Protein AF-A0A2D8RLF5-F1 (afdb_monomer_lite)

Structure (mmCIF, N/CA/C/O backbone):
data_AF-A0A2D8RLF5-F1
#
_entry.id   AF-A0A2D8RLF5-F1
#
loop_
_atom_site.group_PDB
_atom_site.id
_atom_site.type_symbol
_atom_site.label_atom_id
_atom_site.label_alt_id
_atom_site.label_comp_id
_atom_site.label_asym_id
_atom_site.label_entity_id
_atom_site.label_seq_id
_atom_site.pdbx_PDB_ins_code
_atom_site.Cartn_x
_atom_site.Cartn_y
_atom_site.Cartn_z
_atom_site.occupancy
_atom_site.B_iso_or_equiv
_atom_site.auth_seq_id
_atom_site.auth_comp_id
_atom_site.auth_asym_id
_atom_site.auth_atom_id
_atom_site.pdbx_PDB_model_num
ATOM 1 N N . MET A 1 1 ? -2.604 -2.069 13.678 1.00 58.62 1 MET A N 1
ATOM 2 C CA . MET A 1 1 ? -2.922 -0.844 12.905 1.00 58.62 1 MET A CA 1
ATOM 3 C C . MET A 1 1 ? -1.710 0.026 12.628 1.00 58.62 1 MET A C 1
ATOM 5 O O . MET A 1 1 ? -1.570 0.425 11.483 1.00 58.62 1 MET A O 1
ATOM 9 N N . GLY A 1 2 ? -0.811 0.266 13.594 1.00 68.25 2 GLY A N 1
ATOM 10 C CA . GLY A 1 2 ? 0.405 1.064 13.355 1.00 68.25 2 GLY A CA 1
ATOM 11 C C . GLY A 1 2 ? 1.224 0.615 12.136 1.00 68.25 2 GLY A C 1
ATOM 12 O O . GLY A 1 2 ? 1.564 1.437 11.299 1.00 68.25 2 GLY A O 1
ATOM 13 N N .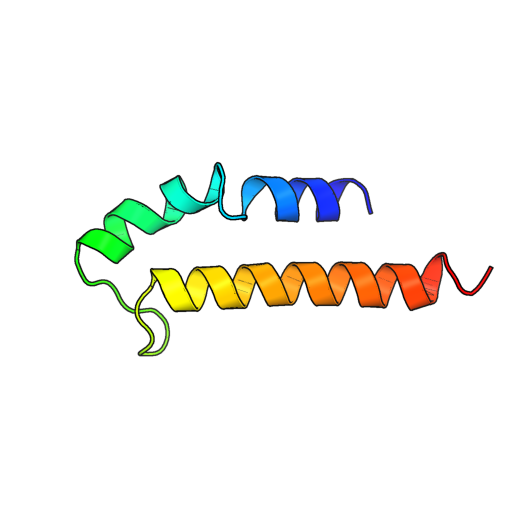 ALA A 1 3 ? 1.425 -0.695 11.953 1.00 69.50 3 ALA A N 1
ATOM 14 C CA . ALA A 1 3 ? 2.121 -1.235 10.778 1.00 69.50 3 ALA A CA 1
ATOM 15 C C . ALA A 1 3 ? 1.427 -0.923 9.434 1.00 69.50 3 ALA A C 1
ATOM 17 O O . ALA A 1 3 ? 2.103 -0.676 8.442 1.00 69.50 3 ALA A O 1
ATOM 18 N N . ALA A 1 4 ? 0.091 -0.890 9.397 1.00 69.75 4 ALA A N 1
ATOM 19 C CA . ALA A 1 4 ? -0.661 -0.573 8.182 1.00 69.75 4 ALA A CA 1
ATOM 20 C C . ALA A 1 4 ? -0.575 0.923 7.840 1.00 69.75 4 ALA A C 1
ATOM 22 O O . ALA A 1 4 ? -0.409 1.277 6.679 1.00 69.75 4 ALA A O 1
ATOM 23 N N . PHE A 1 5 ? -0.597 1.794 8.853 1.00 71.38 5 PHE A N 1
ATOM 24 C CA . PHE A 1 5 ? -0.350 3.227 8.673 1.00 71.38 5 PHE A CA 1
ATOM 25 C C . PHE A 1 5 ? 1.081 3.520 8.214 1.00 71.38 5 PHE A C 1
ATOM 27 O O . PHE A 1 5 ? 1.275 4.356 7.339 1.00 71.38 5 PHE A O 1
ATOM 34 N N . LEU A 1 6 ? 2.079 2.814 8.752 1.00 75.56 6 LEU A N 1
ATOM 35 C CA . LEU A 1 6 ? 3.468 2.940 8.301 1.00 75.56 6 LEU A CA 1
ATOM 36 C C . LEU A 1 6 ? 3.637 2.469 6.851 1.00 75.56 6 LEU A C 1
ATOM 38 O O . LEU A 1 6 ? 4.306 3.138 6.069 1.00 75.56 6 LEU A O 1
ATOM 42 N N . LEU A 1 7 ? 2.984 1.367 6.468 1.00 74.00 7 LEU A N 1
ATOM 43 C CA . LEU A 1 7 ? 2.928 0.921 5.075 1.00 74.00 7 LEU A CA 1
ATOM 44 C C . LEU A 1 7 ? 2.264 1.968 4.174 1.00 74.00 7 LEU A C 1
ATOM 46 O O . LEU A 1 7 ? 2.832 2.318 3.146 1.00 74.00 7 LEU A O 1
ATOM 50 N N . ALA A 1 8 ? 1.119 2.527 4.571 1.00 73.19 8 ALA A N 1
ATOM 51 C CA . ALA A 1 8 ? 0.454 3.585 3.811 1.00 73.19 8 ALA A CA 1
ATOM 52 C C . ALA A 1 8 ? 1.326 4.849 3.677 1.00 73.19 8 ALA A C 1
ATOM 54 O O . ALA A 1 8 ? 1.381 5.440 2.601 1.00 73.19 8 ALA A O 1
ATOM 55 N N . LEU A 1 9 ? 2.058 5.229 4.730 1.00 75.69 9 LEU A N 1
ATOM 56 C CA . LEU A 1 9 ? 2.973 6.374 4.721 1.00 75.69 9 LEU A CA 1
ATOM 57 C C . LEU A 1 9 ? 4.150 6.157 3.760 1.00 75.69 9 LEU A C 1
ATOM 59 O O . LEU A 1 9 ? 4.512 7.057 3.006 1.00 75.69 9 LEU A O 1
ATOM 63 N N . ILE A 1 10 ? 4.742 4.959 3.778 1.00 78.19 10 ILE A N 1
ATOM 64 C CA . ILE A 1 10 ? 5.879 4.622 2.918 1.00 78.19 10 ILE A CA 1
ATOM 65 C C . ILE A 1 10 ? 5.430 4.458 1.468 1.00 78.19 10 ILE A C 1
ATOM 67 O O . ILE A 1 10 ? 6.155 4.878 0.581 1.00 78.19 10 ILE A O 1
ATOM 71 N N . MET A 1 11 ? 4.256 3.881 1.203 1.00 76.19 11 MET A N 1
ATOM 72 C CA . MET A 1 11 ? 3.779 3.615 -0.161 1.00 76.19 11 MET A CA 1
ATOM 73 C C . MET A 1 11 ? 3.118 4.813 -0.849 1.00 76.19 11 MET A C 1
ATOM 75 O O . MET A 1 11 ? 2.948 4.790 -2.069 1.00 76.19 11 MET A O 1
ATOM 79 N N . GLY A 1 12 ? 2.751 5.842 -0.086 1.00 73.81 12 GLY A N 1
ATOM 80 C CA . GLY A 1 12 ? 2.073 7.026 -0.595 1.00 73.81 12 GLY A CA 1
ATOM 81 C C . GLY A 1 12 ? 2.944 7.941 -1.463 1.00 73.81 12 GLY A C 1
ATOM 82 O O . GLY A 1 12 ? 4.081 7.602 -1.805 1.00 73.81 12 GLY A O 1
ATOM 83 N N . PRO A 1 13 ? 2.442 9.145 -1.796 1.00 67.75 13 PRO A N 1
ATOM 84 C CA . PRO A 1 13 ? 3.097 10.093 -2.706 1.00 67.75 13 PRO A CA 1
ATOM 85 C C . PRO A 1 13 ? 4.466 10.613 -2.225 1.00 67.75 13 PRO A C 1
ATOM 87 O O . PRO A 1 13 ? 5.119 11.357 -2.951 1.00 67.75 13 PRO A O 1
ATOM 90 N N . GLY A 1 14 ? 4.904 10.233 -1.020 1.00 76.50 14 GLY A N 1
ATOM 91 C CA . GLY A 1 14 ? 6.246 10.486 -0.502 1.00 76.50 14 GLY A CA 1
ATOM 92 C C . GLY A 1 14 ? 7.258 9.409 -0.939 1.00 76.50 14 GLY A C 1
ATOM 93 O O . GLY A 1 14 ? 7.603 9.350 -2.120 1.00 76.50 14 GLY A O 1
ATOM 94 N N . PRO A 1 15 ? 7.772 8.552 -0.032 1.00 77.69 15 PRO A N 1
ATOM 95 C CA . PRO A 1 15 ? 8.854 7.611 -0.352 1.00 77.69 15 PRO A CA 1
ATOM 96 C C . PRO A 1 15 ? 8.495 6.605 -1.456 1.00 77.69 15 PRO A C 1
ATOM 98 O O . PRO A 1 15 ? 9.344 6.216 -2.257 1.00 77.69 15 PRO A O 1
ATOM 101 N N . GLY A 1 16 ? 7.231 6.194 -1.516 1.00 79.69 16 GLY A N 1
ATOM 102 C CA . GLY A 1 16 ? 6.740 5.153 -2.414 1.00 79.69 16 GLY A CA 1
ATOM 103 C C . GLY A 1 16 ? 6.798 5.568 -3.871 1.00 79.69 16 GLY A C 1
ATOM 104 O O . GLY A 1 16 ? 6.975 4.726 -4.748 1.00 79.69 16 GLY A O 1
ATOM 105 N N . LEU A 1 17 ? 6.768 6.876 -4.133 1.00 81.25 17 LEU A N 1
ATOM 106 C CA . LEU A 1 17 ? 6.964 7.403 -5.470 1.00 81.25 17 LEU A CA 1
ATOM 107 C C . LEU A 1 17 ? 8.336 7.001 -6.022 1.00 81.25 17 LEU A C 1
ATOM 109 O O . LEU A 1 17 ? 8.423 6.598 -7.177 1.00 81.25 17 LEU A O 1
ATOM 113 N N . TYR A 1 18 ? 9.398 7.012 -5.209 1.00 85.00 18 TYR A N 1
ATOM 114 C CA . TYR A 1 18 ? 10.736 6.601 -5.654 1.00 85.00 18 TYR A CA 1
ATOM 115 C C . TYR A 1 18 ? 10.806 5.124 -6.061 1.00 85.00 18 TYR A C 1
ATOM 117 O O . TYR A 1 18 ? 11.625 4.780 -6.911 1.00 85.00 18 TYR A O 1
ATOM 125 N N . LEU A 1 19 ? 9.927 4.272 -5.520 1.00 85.25 19 LEU A N 1
ATOM 126 C CA . LEU A 1 19 ? 9.865 2.849 -5.864 1.00 85.25 19 LEU A CA 1
ATOM 127 C C . LEU A 1 19 ? 9.326 2.617 -7.280 1.00 85.25 19 LEU A C 1
ATOM 129 O O . LEU A 1 19 ? 9.722 1.656 -7.933 1.00 85.25 19 LEU A O 1
ATOM 133 N N . ILE A 1 20 ? 8.444 3.498 -7.766 1.00 87.50 20 ILE A N 1
ATOM 134 C CA . ILE A 1 20 ? 7.773 3.331 -9.062 1.00 87.50 20 ILE A CA 1
ATOM 135 C C . ILE A 1 20 ? 8.212 4.348 -10.122 1.00 87.50 20 ILE A C 1
ATOM 137 O O . ILE A 1 20 ? 8.057 4.099 -11.316 1.00 87.50 20 ILE A O 1
ATOM 141 N N . ASN A 1 21 ? 8.799 5.480 -9.722 1.00 87.81 21 ASN A N 1
ATOM 142 C CA . ASN A 1 21 ? 9.089 6.614 -10.605 1.00 87.81 21 ASN A CA 1
ATOM 143 C C . ASN A 1 21 ? 9.996 6.240 -11.782 1.00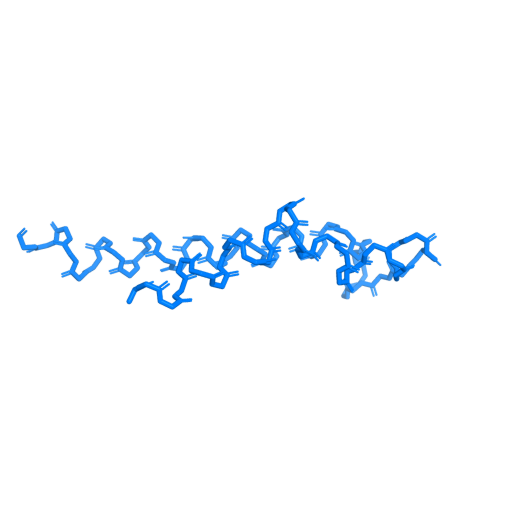 87.81 21 ASN A C 1
ATOM 145 O O . ASN A 1 21 ? 9.755 6.689 -12.897 1.00 87.81 21 ASN A O 1
ATOM 149 N N . GLY A 1 22 ? 11.017 5.406 -11.564 1.00 91.12 22 GLY A N 1
ATOM 150 C CA . GLY A 1 22 ? 11.903 4.961 -12.646 1.00 91.12 22 GLY A CA 1
ATOM 151 C C . GLY A 1 22 ? 11.150 4.172 -13.721 1.00 91.12 22 GLY A C 1
ATOM 152 O O . GLY A 1 22 ? 11.257 4.475 -14.907 1.00 91.12 22 GLY A O 1
ATOM 153 N N . TYR A 1 23 ? 10.319 3.219 -13.294 1.00 90.75 23 TYR A N 1
ATOM 154 C CA . TYR A 1 23 ? 9.499 2.406 -14.190 1.00 90.75 23 TYR A CA 1
ATOM 155 C C . TYR A 1 23 ? 8.415 3.237 -14.890 1.00 90.75 23 TYR A C 1
ATOM 157 O O . TYR A 1 23 ? 8.230 3.129 -16.100 1.00 90.75 23 TYR A O 1
ATOM 165 N N . ALA A 1 24 ? 7.747 4.130 -14.157 1.00 89.44 24 ALA A N 1
ATOM 166 C CA . ALA A 1 24 ? 6.742 5.028 -14.715 1.00 89.44 24 ALA A CA 1
ATOM 167 C C . ALA A 1 24 ? 7.338 6.006 -15.745 1.00 89.44 24 ALA A C 1
ATOM 169 O O . ALA A 1 24 ? 6.758 6.192 -16.812 1.00 89.44 24 ALA A O 1
ATOM 170 N N . LYS A 1 25 ? 8.516 6.587 -15.471 1.00 90.81 25 LYS A N 1
ATOM 171 C CA . LYS A 1 25 ? 9.223 7.477 -16.410 1.00 90.81 25 LYS A CA 1
ATOM 172 C C . LYS A 1 25 ? 9.662 6.772 -17.688 1.00 90.81 25 LYS A C 1
ATOM 174 O O . LYS A 1 25 ? 9.692 7.403 -18.737 1.00 90.81 25 LYS A O 1
ATOM 179 N N . ALA A 1 26 ? 9.966 5.479 -17.613 1.00 93.38 26 ALA A N 1
ATOM 180 C CA . ALA A 1 26 ? 10.272 4.655 -18.779 1.00 93.38 26 ALA A CA 1
ATOM 181 C C . ALA A 1 26 ? 9.024 4.274 -19.608 1.00 93.38 26 ALA A C 1
ATOM 183 O O . ALA A 1 26 ? 9.140 3.506 -20.560 1.00 93.38 26 ALA A O 1
ATOM 184 N N . GLY A 1 27 ? 7.833 4.778 -19.255 1.00 91.50 27 GLY A N 1
ATOM 185 C CA . GLY A 1 27 ? 6.576 4.436 -19.926 1.00 91.50 27 GLY A CA 1
ATOM 186 C C . GLY A 1 27 ? 5.993 3.090 -19.487 1.00 91.50 27 GLY A C 1
ATOM 187 O O . GLY A 1 27 ? 5.153 2.526 -20.184 1.00 91.50 27 GLY A O 1
ATOM 188 N N . GLY A 1 28 ? 6.437 2.561 -18.343 1.00 93.00 28 GLY A N 1
ATOM 189 C CA . GLY A 1 28 ? 5.957 1.300 -17.795 1.00 93.00 28 GLY A CA 1
ATOM 190 C C . GLY A 1 28 ? 4.450 1.300 -17.532 1.00 93.00 28 GLY A C 1
ATOM 191 O O . GLY A 1 28 ? 3.859 2.317 -17.149 1.00 93.00 28 GLY A O 1
ATOM 192 N N . SER A 1 29 ? 3.828 0.134 -17.698 1.00 93.81 29 SER A N 1
ATOM 193 C CA . SER A 1 29 ? 2.406 -0.072 -17.434 1.00 93.81 29 SER A CA 1
ATOM 194 C C . SER A 1 29 ? 2.186 -1.293 -16.550 1.00 93.81 29 SER A C 1
ATOM 196 O O . SER A 1 29 ? 2.867 -2.307 -16.671 1.00 93.81 29 SER A O 1
ATOM 198 N N . ILE A 1 30 ? 1.227 -1.194 -15.637 1.00 92.31 30 ILE A N 1
ATOM 199 C CA . ILE A 1 30 ? 0.822 -2.281 -14.748 1.00 92.31 30 ILE A CA 1
ATOM 200 C C . ILE A 1 30 ? -0.642 -2.568 -15.070 1.00 92.31 30 ILE A C 1
ATOM 202 O O . ILE A 1 30 ? -1.475 -1.668 -14.995 1.00 92.31 30 ILE A O 1
ATOM 206 N N . PHE A 1 31 ? -0.952 -3.804 -15.469 1.00 91.00 31 PHE A N 1
ATOM 207 C CA . PHE A 1 31 ? -2.303 -4.207 -15.892 1.00 91.00 31 PHE A CA 1
ATOM 208 C C . PHE A 1 31 ? -2.911 -3.306 -16.989 1.00 91.00 3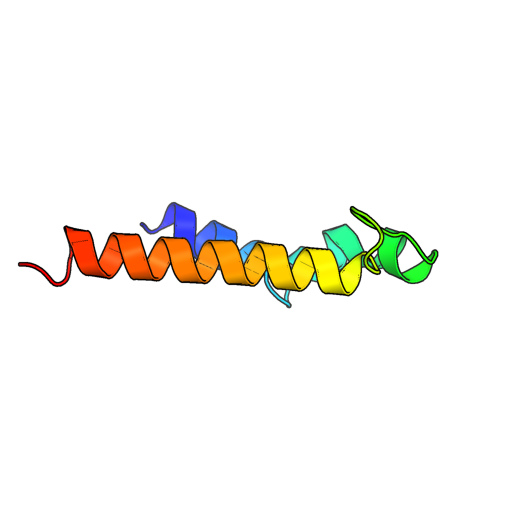1 PHE A C 1
ATOM 210 O O . PHE A 1 31 ? -4.113 -3.063 -17.007 1.00 91.00 31 PHE A O 1
ATOM 217 N N . GLY A 1 32 ? -2.079 -2.778 -17.896 1.00 90.25 32 GLY A N 1
ATOM 218 C CA . GLY A 1 32 ? -2.516 -1.887 -18.979 1.00 90.25 32 GLY A CA 1
ATOM 219 C C . GLY A 1 32 ? -2.760 -0.429 -18.567 1.00 90.25 32 GLY A C 1
ATOM 220 O O . GLY A 1 32 ? -3.041 0.402 -19.426 1.00 90.25 32 GLY A O 1
ATOM 221 N N . LEU A 1 33 ? -2.609 -0.089 -17.284 1.00 92.12 33 LEU A N 1
ATOM 222 C CA . LEU A 1 33 ? -2.638 1.288 -16.787 1.00 92.12 33 LEU A CA 1
ATOM 223 C C . LEU A 1 33 ? -1.214 1.845 -16.703 1.00 92.12 33 LEU A C 1
ATOM 225 O O . LEU A 1 33 ? -0.296 1.089 -16.369 1.00 92.12 33 LEU A O 1
ATOM 229 N N . PRO A 1 34 ? -0.990 3.154 -16.927 1.00 92.75 34 PRO A N 1
ATOM 230 C CA . PRO A 1 34 ? 0.327 3.728 -16.693 1.00 92.75 34 PRO A CA 1
ATOM 231 C C . PRO A 1 34 ? 0.733 3.493 -15.236 1.00 92.75 34 PRO A C 1
ATOM 233 O O . PRO A 1 34 ? -0.074 3.676 -14.320 1.00 92.75 34 PRO A O 1
ATOM 236 N N . ALA A 1 35 ? 1.977 3.069 -15.019 1.00 91.38 35 ALA A N 1
ATOM 237 C CA . ALA A 1 35 ? 2.417 2.525 -13.737 1.00 91.38 35 ALA A CA 1
ATOM 238 C C . ALA A 1 35 ? 2.175 3.464 -12.549 1.00 91.38 35 ALA A C 1
ATOM 240 O O . ALA A 1 35 ? 1.834 3.005 -11.461 1.00 91.38 35 ALA A O 1
ATOM 241 N N . LEU A 1 36 ? 2.288 4.778 -12.770 1.00 89.88 36 LEU A N 1
ATOM 242 C CA . LEU A 1 36 ? 2.002 5.780 -11.747 1.00 89.88 36 LEU A CA 1
ATOM 243 C C . LEU A 1 36 ? 0.533 5.743 -11.292 1.00 89.88 36 LEU A C 1
ATOM 245 O O . LEU A 1 36 ? 0.266 5.770 -10.095 1.00 89.88 36 LEU A O 1
ATOM 249 N N . TYR A 1 37 ? -0.416 5.617 -12.224 1.00 89.88 37 TYR A N 1
ATOM 250 C CA . TYR A 1 37 ? -1.841 5.523 -11.893 1.00 89.88 37 TYR A CA 1
ATOM 251 C C . TYR A 1 37 ? -2.171 4.216 -11.179 1.00 89.88 37 TYR A C 1
ATOM 253 O O . TYR A 1 37 ? -2.895 4.227 -10.186 1.00 89.88 37 TYR A O 1
ATOM 261 N N . ALA A 1 38 ? -1.616 3.097 -11.647 1.00 91.38 38 ALA A N 1
ATOM 262 C CA . ALA A 1 38 ? -1.798 1.807 -10.989 1.00 91.38 38 ALA A CA 1
ATOM 263 C C . ALA A 1 38 ? -1.257 1.822 -9.549 1.00 91.38 38 ALA A C 1
ATOM 265 O O . ALA A 1 38 ? -1.904 1.307 -8.639 1.00 91.38 38 ALA A O 1
ATOM 266 N N . TRP A 1 39 ? -0.110 2.472 -9.329 1.00 90.50 39 TRP A N 1
ATOM 267 C CA . TRP A 1 39 ? 0.468 2.658 -8.001 1.00 90.50 39 TRP A CA 1
ATOM 268 C C . TRP A 1 39 ? -0.421 3.508 -7.089 1.00 90.50 39 TRP A C 1
ATOM 270 O O . TRP A 1 39 ? -0.697 3.115 -5.957 1.00 90.50 39 TRP A O 1
ATOM 280 N N . CYS A 1 40 ? -0.931 4.638 -7.590 1.00 88.56 40 CYS A N 1
ATOM 281 C CA . CYS A 1 40 ? -1.869 5.481 -6.847 1.00 88.56 40 CYS A CA 1
ATOM 282 C C . CYS A 1 40 ? -3.146 4.720 -6.460 1.00 88.56 40 CY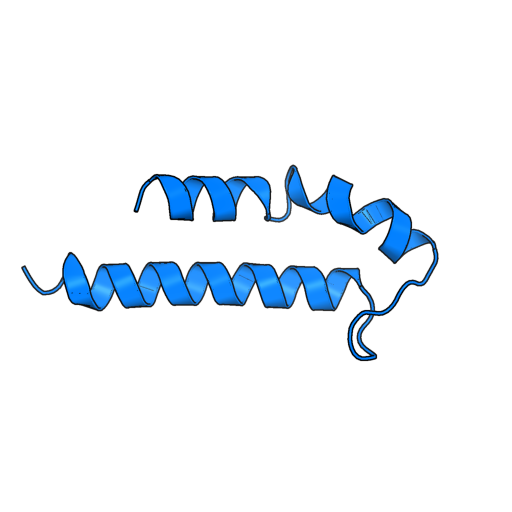S A C 1
ATOM 284 O O . CYS A 1 40 ? -3.590 4.816 -5.319 1.00 88.56 40 CYS A O 1
ATOM 286 N N . LEU A 1 41 ? -3.722 3.938 -7.379 1.00 90.75 41 LEU A N 1
ATOM 287 C CA . LEU A 1 41 ? -4.908 3.121 -7.099 1.00 90.75 41 LEU A CA 1
ATOM 288 C C . LEU A 1 41 ? -4.634 2.054 -6.036 1.00 90.75 41 LEU A C 1
ATOM 290 O O . LEU A 1 41 ? -5.451 1.855 -5.139 1.00 90.75 41 LEU A O 1
ATOM 294 N N . PHE A 1 42 ? -3.478 1.393 -6.112 1.00 88.44 42 PHE A N 1
ATOM 295 C CA . PHE A 1 42 ? -3.066 0.419 -5.106 1.00 88.44 42 PHE A CA 1
ATOM 296 C C . PHE A 1 42 ? -2.934 1.060 -3.720 1.00 88.44 42 PHE A C 1
ATOM 298 O O . PHE A 1 42 ? -3.425 0.516 -2.731 1.00 88.44 42 PHE A O 1
ATOM 305 N N . TRP A 1 43 ? -2.329 2.246 -3.650 1.00 87.94 43 TRP A N 1
ATOM 306 C CA . TRP A 1 43 ? -2.205 2.998 -2.407 1.00 87.94 43 TRP A CA 1
ATOM 307 C C . TRP A 1 43 ? -3.572 3.378 -1.816 1.00 87.94 43 TRP A C 1
ATOM 309 O O . TRP A 1 43 ? -3.826 3.084 -0.647 1.00 87.94 43 TRP A O 1
ATOM 319 N N . PHE A 1 44 ? -4.498 3.906 -2.624 1.00 88.12 44 PHE 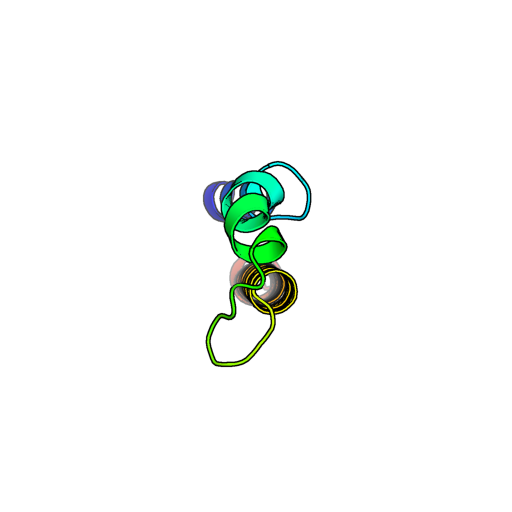A N 1
ATOM 320 C CA . PHE A 1 44 ? -5.865 4.193 -2.171 1.00 88.12 44 PHE A CA 1
ATOM 321 C C . PHE A 1 44 ? -6.597 2.946 -1.660 1.00 88.12 44 PHE A C 1
ATOM 323 O O . PHE A 1 44 ? -7.322 3.015 -0.668 1.00 88.12 44 PHE A O 1
ATOM 330 N N . ALA A 1 45 ? -6.397 1.786 -2.289 1.00 89.56 45 ALA A N 1
ATOM 331 C CA . ALA A 1 45 ? -6.995 0.539 -1.819 1.00 89.56 45 ALA A CA 1
ATOM 332 C C . ALA A 1 45 ? -6.509 0.159 -0.406 1.00 89.56 45 ALA A C 1
ATOM 334 O O . ALA A 1 45 ? -7.307 -0.307 0.414 1.00 89.56 45 ALA A O 1
ATOM 335 N N . ILE A 1 46 ? -5.230 0.403 -0.091 1.00 87.75 46 ILE A N 1
ATOM 336 C CA . ILE A 1 46 ? -4.687 0.216 1.263 1.00 87.75 46 ILE A CA 1
ATOM 337 C C . ILE A 1 46 ? -5.350 1.182 2.251 1.00 87.75 46 ILE A C 1
ATOM 339 O O . ILE A 1 46 ? -5.754 0.748 3.332 1.00 87.75 46 ILE A O 1
ATOM 343 N N . GLU A 1 47 ? -5.513 2.459 1.897 1.00 87.88 47 GLU A N 1
ATOM 344 C CA . GLU A 1 47 ? -6.183 3.439 2.765 1.00 87.88 47 GLU A CA 1
ATOM 345 C C . GLU A 1 47 ? -7.627 3.031 3.077 1.00 87.88 47 GLU A C 1
ATOM 347 O O . GLU A 1 47 ? -8.034 3.007 4.241 1.00 87.88 47 GLU A O 1
ATOM 352 N N . VAL A 1 48 ? -8.383 2.615 2.056 1.00 90.94 48 VAL A N 1
ATOM 353 C CA . VAL A 1 48 ? -9.753 2.113 2.225 1.00 90.94 48 VAL A CA 1
ATOM 354 C C . VAL A 1 48 ? -9.774 0.898 3.151 1.00 90.94 48 VAL A C 1
ATOM 356 O O . VAL A 1 48 ? -10.600 0.835 4.063 1.00 90.94 48 VAL A O 1
ATOM 359 N N . ALA A 1 49 ? -8.853 -0.054 2.975 1.00 88.12 49 ALA A N 1
ATOM 360 C CA . ALA A 1 49 ? -8.764 -1.221 3.846 1.00 88.12 49 ALA A CA 1
ATOM 361 C C . ALA A 1 49 ? -8.500 -0.824 5.308 1.00 88.12 49 ALA A C 1
ATOM 363 O O . ALA A 1 49 ? -9.155 -1.344 6.214 1.00 88.12 49 ALA A O 1
ATOM 364 N N . ILE A 1 50 ? -7.599 0.133 5.549 1.00 87.62 50 ILE A N 1
ATOM 365 C CA . ILE A 1 50 ? -7.311 0.653 6.893 1.00 87.62 50 ILE A CA 1
ATOM 366 C C . ILE A 1 50 ? -8.566 1.271 7.516 1.00 87.62 50 ILE A C 1
ATOM 368 O O . ILE A 1 50 ? -8.898 0.933 8.654 1.00 87.62 50 ILE A O 1
ATOM 372 N N . VAL A 1 51 ? -9.289 2.119 6.776 1.00 88.62 51 VAL A N 1
ATOM 373 C CA . VAL A 1 51 ? -10.526 2.759 7.254 1.00 88.62 51 VAL A CA 1
ATOM 374 C C . VAL A 1 51 ? -11.599 1.718 7.567 1.00 88.62 51 VAL A C 1
ATOM 376 O O . VAL A 1 51 ? -12.215 1.773 8.628 1.00 88.62 51 VAL A O 1
ATOM 379 N N . VAL A 1 52 ? -11.797 0.724 6.698 1.00 90.19 52 VAL A N 1
ATOM 380 C CA . VAL A 1 52 ? -12.779 -0.350 6.922 1.00 90.19 52 VAL A CA 1
ATOM 381 C C . VAL A 1 52 ? -12.429 -1.173 8.162 1.00 90.19 52 VAL A C 1
ATOM 383 O O . VAL A 1 52 ? -13.317 -1.499 8.955 1.00 90.19 52 VAL A O 1
ATOM 386 N N . ILE A 1 53 ? -11.150 -1.505 8.361 1.00 87.88 53 ILE A N 1
ATOM 387 C CA . ILE A 1 53 ? -10.698 -2.232 9.553 1.00 87.88 53 ILE A CA 1
ATOM 388 C C . ILE A 1 53 ? -10.916 -1.370 10.801 1.00 87.88 53 ILE A C 1
ATOM 390 O O . ILE A 1 53 ? -11.476 -1.867 11.778 1.00 87.88 53 ILE A O 1
ATOM 394 N N . ALA A 1 54 ? -10.545 -0.086 10.774 1.00 86.44 54 ALA A N 1
ATOM 395 C CA . ALA A 1 54 ? -10.776 0.850 11.875 1.00 86.44 54 ALA A CA 1
ATOM 396 C C . ALA A 1 54 ? -12.265 0.975 12.222 1.00 86.44 54 ALA A C 1
ATOM 398 O O . ALA A 1 54 ? -12.640 0.798 13.380 1.00 86.44 54 ALA A O 1
ATOM 399 N N . ALA A 1 55 ? -13.127 1.144 11.222 1.00 87.69 55 ALA A N 1
ATOM 400 C CA . ALA A 1 55 ? -14.570 1.216 11.412 1.00 87.69 55 ALA A CA 1
ATOM 401 C C . ALA A 1 55 ? -15.148 -0.054 12.051 1.00 87.69 55 ALA A C 1
ATOM 403 O O . ALA A 1 55 ? -16.028 0.018 12.904 1.00 87.69 55 ALA A O 1
ATOM 404 N N . LYS A 1 56 ? -14.650 -1.235 11.665 1.00 87.69 56 LYS A N 1
ATOM 405 C CA . LYS A 1 56 ? -15.141 -2.518 12.189 1.00 87.69 56 LYS A CA 1
ATOM 406 C C . LYS A 1 56 ? -14.592 -2.882 13.568 1.00 87.69 56 LYS A C 1
ATOM 408 O O . LYS A 1 56 ? -15.240 -3.669 14.251 1.00 87.69 56 LYS A O 1
ATOM 413 N N . THR A 1 57 ? -13.427 -2.368 13.961 1.00 85.06 57 THR A N 1
ATOM 414 C CA . THR A 1 57 ? -12.705 -2.835 15.162 1.00 85.06 57 THR A CA 1
ATOM 415 C C . THR A 1 57 ? -12.527 -1.777 16.244 1.00 85.06 57 THR A C 1
ATOM 417 O O . THR A 1 57 ? -12.563 -2.122 17.421 1.00 85.06 57 THR A O 1
ATOM 420 N N . LEU A 1 58 ? -12.350 -0.508 15.868 1.00 80.81 58 LEU A N 1
ATOM 421 C CA . LEU A 1 58 ? -12.168 0.605 16.801 1.00 80.81 58 LEU A CA 1
ATOM 422 C C . LEU A 1 58 ? -13.471 1.370 17.024 1.00 80.81 58 LEU A C 1
ATOM 424 O O . LEU A 1 58 ? -13.819 1.628 18.164 1.00 80.81 58 LEU A O 1
ATOM 428 N N . TRP A 1 59 ? -14.203 1.713 15.960 1.00 80.06 59 TRP A N 1
ATOM 429 C CA . TRP A 1 59 ? -15.381 2.594 16.068 1.00 80.06 59 TRP A CA 1
ATOM 430 C C . TRP A 1 59 ? -16.667 1.897 16.518 1.00 80.06 59 TRP A C 1
ATOM 432 O O . TRP A 1 59 ? -17.653 2.560 16.813 1.00 80.06 59 TRP A O 1
ATOM 442 N N . LYS A 1 60 ? -16.679 0.561 16.562 1.00 63.88 60 LYS A N 1
ATOM 443 C CA . LYS A 1 60 ? -17.784 -0.217 17.148 1.00 63.88 60 LYS A CA 1
ATOM 444 C C . LYS A 1 60 ? -17.665 -0.394 18.668 1.00 63.88 60 LYS A C 1
ATOM 446 O O . LYS A 1 60 ? -18.502 -1.086 19.242 1.00 63.88 60 LYS A O 1
ATOM 451 N N . LYS A 1 61 ? -16.618 0.161 19.284 1.00 50.22 61 LYS A N 1
ATOM 452 C CA . LYS A 1 61 ? -16.446 0.224 20.734 1.00 50.22 61 LYS A CA 1
ATOM 453 C C . LYS A 1 61 ? -16.804 1.613 21.230 1.00 50.22 61 LYS A C 1
ATOM 455 O O . LYS A 1 61 ? -16.088 2.557 20.836 1.00 50.22 61 LYS A O 1
#

pLDDT: mean 83.64, std 9.39, range [50.22, 93.81]

Secondary structure (DSSP, 8-state):
-HHHHHHHHHHSTTHHHHHHHHHHHTT-EETTEEHHHHHHHHHHHHHHHHHHHHHHHTTT-

Foldseek 3Di:
DVVLVVVLVCLDPPVVCVVCVVCLVVQHDDPNHRSVVVSNVVSVVSVVVVVVCCCVPPVVD

Radius of gyration: 13.88 Å; chains: 1; bounding box: 30×15×41 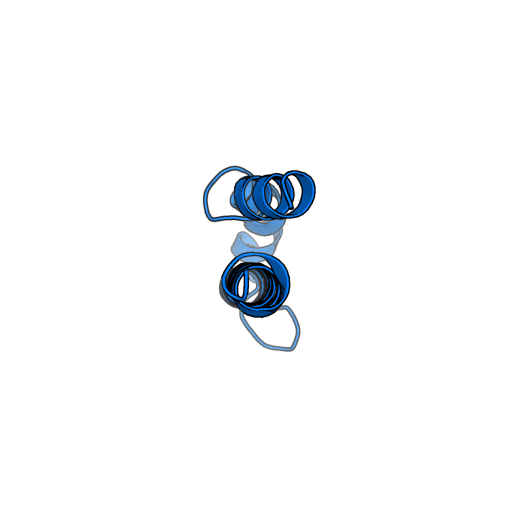Å

Sequence (61 aa):
MGAAFLLALIMGPGPGLYLINGYAKAGGSIFGLPALYAWCLFWFAIEVAIVVIAAKTLWKK